Protein AF-A0A2H5Q9Y9-F1 (afdb_monomer_lite)

Secondary structure (DSSP, 8-state):
-----------------TT--GGGT--S-B-TT-HHHHHHHHHHHHHHTT-S----------SS--HHHHHHHHHHHHHHHHHHHTB-TTTTT--

Foldseek 3Di:
DDPDDPPPPPPPPQDDCPPDDLCVQQVAADDPPCVVVNVVSLVVVCVVRVVPDDPPPPDPDDPPPPPVVVVNVSVVVVSVVSNVVRHDCVRVVND

Radius of gyration: 18.28 Å; chains: 1; bounding box: 40×42×46 Å

Structure (mmCIF, N/CA/C/O backbone):
data_AF-A0A2H5Q9Y9-F1
#
_entry.id   AF-A0A2H5Q9Y9-F1
#
loop_
_atom_site.group_PDB
_atom_site.id
_atom_site.type_symbol
_atom_site.label_atom_id
_atom_site.label_alt_id
_atom_site.label_comp_id
_atom_site.label_asym_id
_atom_site.label_entity_id
_atom_site.label_seq_id
_atom_site.pdbx_PDB_ins_code
_atom_site.Cartn_x
_atom_site.Cartn_y
_atom_site.Cartn_z
_atom_site.occupancy
_atom_site.B_iso_or_equiv
_atom_site.auth_seq_id
_atom_site.auth_comp_id
_atom_site.auth_asym_id
_atom_site.auth_atom_id
_atom_site.pdbx_PDB_model_num
ATOM 1 N N . MET A 1 1 ? 21.974 32.891 -37.080 1.00 34.28 1 MET A N 1
ATOM 2 C CA . MET A 1 1 ? 22.305 31.740 -36.214 1.00 34.28 1 MET A CA 1
ATOM 3 C C . MET A 1 1 ? 21.009 31.261 -35.584 1.00 34.28 1 MET A C 1
ATOM 5 O O . MET A 1 1 ? 20.467 31.965 -34.746 1.00 34.28 1 MET A O 1
ATOM 9 N N . ALA A 1 2 ? 20.442 30.159 -36.077 1.00 32.00 2 ALA A N 1
ATOM 10 C CA . ALA A 1 2 ? 19.219 29.586 -35.521 1.00 32.00 2 ALA A CA 1
ATOM 11 C C . ALA A 1 2 ? 19.589 28.720 -34.310 1.00 32.00 2 ALA A C 1
ATOM 13 O O . ALA A 1 2 ? 20.435 27.835 -34.425 1.00 32.00 2 ALA A O 1
ATOM 14 N N . LEU A 1 3 ? 18.992 29.010 -33.154 1.00 33.97 3 LEU A N 1
ATOM 15 C CA . LEU A 1 3 ? 19.102 28.181 -31.958 1.00 33.97 3 LEU A CA 1
ATOM 16 C C . LEU A 1 3 ? 18.357 26.870 -32.225 1.00 33.97 3 LEU A C 1
ATOM 18 O O . LEU A 1 3 ? 17.134 26.857 -32.351 1.00 33.97 3 LEU A O 1
ATOM 22 N N . VAL A 1 4 ? 19.104 25.774 -32.353 1.00 36.41 4 VAL A N 1
ATOM 23 C CA . VAL A 1 4 ? 18.534 24.428 -32.382 1.00 36.41 4 VAL A CA 1
ATOM 24 C C . VAL A 1 4 ? 17.947 24.144 -30.997 1.00 36.41 4 VAL A C 1
ATOM 26 O O . VAL A 1 4 ? 18.661 24.065 -30.001 1.00 36.41 4 VAL A O 1
ATOM 29 N N . SER A 1 5 ? 16.618 24.078 -30.918 1.00 37.47 5 SER A N 1
ATOM 30 C CA . SER A 1 5 ? 15.915 23.641 -29.715 1.00 37.47 5 SER A CA 1
ATOM 31 C C . SER A 1 5 ? 16.081 22.128 -29.607 1.00 37.47 5 SER A C 1
ATOM 33 O O . SER A 1 5 ? 15.426 21.361 -30.315 1.00 37.47 5 SER A O 1
ATOM 35 N N . SER A 1 6 ? 17.021 21.700 -28.768 1.00 33.41 6 SER A N 1
ATOM 36 C CA . SER A 1 6 ? 17.196 20.297 -28.412 1.00 33.41 6 SER A CA 1
ATOM 37 C C . SER A 1 6 ? 15.953 19.832 -27.662 1.00 33.41 6 SER A C 1
ATOM 39 O O . SER A 1 6 ? 15.762 20.156 -26.493 1.00 33.41 6 SER A O 1
ATOM 41 N N . LYS A 1 7 ? 15.090 19.083 -28.351 1.00 36.12 7 LYS A N 1
ATOM 42 C CA . LYS A 1 7 ? 13.954 18.391 -27.748 1.00 36.12 7 LYS A CA 1
ATOM 43 C C . LYS A 1 7 ? 14.527 17.288 -26.858 1.00 36.12 7 LYS A C 1
ATOM 45 O O . LYS A 1 7 ? 14.881 16.218 -27.345 1.00 36.12 7 LYS A O 1
ATOM 50 N N . THR A 1 8 ? 14.698 17.579 -25.573 1.00 31.08 8 THR A N 1
ATOM 51 C CA . THR A 1 8 ? 15.046 16.585 -24.559 1.00 31.08 8 THR A CA 1
ATOM 52 C C . THR A 1 8 ? 13.912 15.570 -24.507 1.00 31.08 8 THR A C 1
ATOM 54 O O . THR A 1 8 ? 12.858 15.829 -23.933 1.00 31.08 8 THR A O 1
ATOM 57 N N . THR A 1 9 ? 14.090 14.427 -25.167 1.00 37.47 9 THR A N 1
ATOM 58 C CA . THR A 1 9 ? 13.276 13.238 -24.922 1.00 37.47 9 THR A CA 1
ATOM 59 C C . THR A 1 9 ? 13.650 12.738 -23.537 1.00 37.47 9 THR A C 1
ATOM 61 O O . THR A 1 9 ? 14.576 11.942 -23.383 1.00 37.47 9 THR A O 1
ATOM 64 N N . SER A 1 10 ? 12.990 13.287 -22.522 1.00 41.03 10 SER A N 1
ATOM 65 C CA . SER A 1 10 ? 13.061 12.798 -21.155 1.00 41.03 10 SER A CA 1
ATOM 66 C C . SER A 1 10 ? 12.501 11.380 -21.167 1.00 41.03 10 SER A C 1
ATOM 68 O O . SER A 1 10 ? 11.292 11.181 -21.161 1.00 41.03 10 SER A O 1
ATOM 70 N N . THR A 1 11 ? 13.373 10.381 -21.271 1.00 41.75 11 THR A N 1
ATOM 71 C CA . THR A 1 11 ? 13.020 8.995 -20.973 1.00 41.75 11 THR A CA 1
ATOM 72 C C . THR A 1 11 ? 12.650 8.966 -19.498 1.00 41.75 11 THR A C 1
ATOM 74 O O . THR A 1 11 ? 13.536 8.964 -18.640 1.00 41.75 11 THR A O 1
ATOM 77 N N . VAL A 1 12 ? 11.354 9.046 -19.197 1.00 50.56 12 VAL A N 1
ATOM 78 C CA . VAL A 1 12 ? 10.840 8.955 -17.830 1.00 50.56 12 VAL A CA 1
ATOM 79 C C . VAL A 1 12 ? 11.012 7.503 -17.395 1.00 50.56 12 VAL A C 1
ATOM 81 O O . VAL A 1 12 ? 10.129 6.663 -17.541 1.00 50.56 12 VAL A O 1
ATOM 84 N N . SER A 1 13 ? 12.214 7.176 -16.925 1.00 50.59 13 SER A N 1
ATOM 85 C CA . SER A 1 13 ? 12.515 5.878 -16.340 1.00 50.59 13 SER A CA 1
ATOM 86 C C . SER A 1 13 ? 11.858 5.829 -14.970 1.00 50.59 13 SER A C 1
ATOM 88 O O . SER A 1 13 ? 12.488 6.166 -13.971 1.00 50.59 13 SER A O 1
ATOM 90 N N . PHE A 1 14 ? 10.599 5.408 -14.928 1.00 56.94 14 PHE A N 1
ATOM 91 C CA . PHE A 1 14 ? 9.884 5.151 -13.687 1.00 56.94 14 PHE A CA 1
ATOM 92 C C . PHE A 1 14 ? 10.604 4.054 -12.880 1.00 56.94 14 PHE A C 1
ATOM 94 O O . PHE A 1 14 ? 10.624 2.894 -13.315 1.00 56.94 14 PHE A O 1
ATOM 101 N N . PRO A 1 15 ? 11.217 4.370 -11.723 1.00 61.75 15 PRO A N 1
ATOM 102 C CA . PRO A 1 15 ? 11.873 3.359 -10.911 1.00 61.75 15 PRO A CA 1
ATOM 103 C C . PRO A 1 15 ? 10.798 2.474 -10.275 1.00 61.75 15 PRO A C 1
ATOM 105 O O . PRO A 1 15 ? 9.953 2.943 -9.522 1.00 61.75 15 PRO A O 1
ATOM 108 N N . TYR A 1 16 ? 10.803 1.177 -10.587 1.00 66.00 16 TYR A N 1
ATOM 109 C CA . TYR A 1 16 ? 9.910 0.220 -9.935 1.00 66.00 16 TYR A CA 1
ATOM 110 C C . TYR A 1 16 ? 10.371 0.004 -8.485 1.00 66.00 16 TYR A C 1
ATOM 112 O O . TYR A 1 16 ? 11.475 -0.516 -8.283 1.00 66.00 16 TYR A O 1
ATOM 120 N N . PRO A 1 17 ? 9.568 0.345 -7.463 1.00 68.19 17 PRO A N 1
ATOM 121 C CA . PRO A 1 17 ? 10.020 0.245 -6.087 1.00 68.19 17 PRO A CA 1
ATOM 122 C C . PRO A 1 17 ? 9.801 -1.175 -5.557 1.00 68.19 17 PRO A C 1
ATOM 124 O O . PRO A 1 17 ? 8.818 -1.485 -4.885 1.00 68.19 17 PRO A O 1
ATOM 127 N N . SER A 1 18 ? 10.743 -2.066 -5.861 1.00 68.00 18 SER A N 1
ATOM 128 C CA . SER A 1 18 ? 10.692 -3.475 -5.450 1.00 68.00 18 SER A CA 1
ATOM 129 C C . SER A 1 18 ? 10.887 -3.704 -3.947 1.00 68.00 18 SER A C 1
ATOM 131 O O . SER A 1 18 ? 10.623 -4.801 -3.467 1.00 68.00 18 SER A O 1
ATOM 133 N N . THR A 1 19 ? 11.370 -2.705 -3.205 1.00 71.94 19 THR A N 1
ATOM 134 C CA . THR A 1 19 ? 11.705 -2.800 -1.771 1.00 71.94 19 THR A CA 1
ATOM 135 C C . THR A 1 19 ? 10.729 -2.053 -0.861 1.00 71.94 19 THR A C 1
ATOM 137 O O . THR A 1 19 ? 10.927 -2.017 0.354 1.00 71.94 19 THR A O 1
ATOM 140 N N . LEU A 1 20 ? 9.678 -1.447 -1.421 1.00 77.25 20 LEU A N 1
ATOM 141 C CA . LEU A 1 20 ? 8.732 -0.648 -0.651 1.00 77.25 20 LEU A CA 1
ATOM 142 C C . LEU A 1 20 ? 7.773 -1.523 0.152 1.00 77.25 20 LEU A C 1
ATOM 144 O O . LEU A 1 20 ? 7.009 -2.313 -0.401 1.00 77.25 20 LEU A O 1
ATOM 148 N N . ASN A 1 21 ? 7.779 -1.327 1.468 1.00 80.25 21 ASN A N 1
ATOM 149 C CA . ASN A 1 21 ? 6.759 -1.866 2.353 1.00 80.25 21 ASN A CA 1
ATOM 150 C C . ASN A 1 21 ? 5.698 -0.791 2.601 1.00 80.25 21 ASN A C 1
ATOM 152 O O . ASN A 1 21 ? 5.987 0.232 3.224 1.00 80.25 21 ASN A O 1
ATOM 156 N N . ILE A 1 22 ? 4.473 -1.032 2.132 1.00 81.69 22 ILE A N 1
ATOM 157 C CA . ILE A 1 22 ? 3.368 -0.085 2.292 1.00 81.69 22 ILE A CA 1
ATOM 158 C C . ILE A 1 22 ? 3.059 0.233 3.756 1.00 81.69 22 ILE A C 1
ATOM 160 O O . ILE A 1 22 ? 2.688 1.362 4.060 1.00 81.69 22 ILE A O 1
ATOM 164 N N . SER A 1 23 ? 3.301 -0.704 4.674 1.00 79.62 23 SER A N 1
ATOM 165 C CA . SER A 1 23 ? 3.075 -0.499 6.106 1.00 79.62 23 SER A CA 1
ATOM 166 C C . SER A 1 23 ? 3.950 0.608 6.704 1.00 79.62 23 SER A C 1
ATOM 168 O O . SER A 1 23 ? 3.628 1.124 7.770 1.00 79.62 23 SER A O 1
ATOM 170 N N . ASN A 1 24 ? 5.039 0.999 6.027 1.00 81.81 24 ASN A N 1
ATOM 171 C CA . ASN A 1 24 ? 5.873 2.131 6.443 1.00 81.81 24 ASN A CA 1
ATOM 172 C C . ASN A 1 24 ? 5.217 3.493 6.153 1.00 81.81 24 ASN A C 1
ATOM 174 O O . ASN A 1 24 ? 5.614 4.490 6.748 1.00 81.81 24 ASN A O 1
ATOM 178 N N . PHE A 1 25 ? 4.245 3.543 5.239 1.00 81.56 25 PHE A N 1
ATOM 179 C CA . PHE A 1 25 ? 3.602 4.777 4.770 1.00 81.56 25 PHE A CA 1
ATOM 180 C C . PHE A 1 25 ? 2.129 4.839 5.154 1.00 81.56 25 PHE A C 1
ATOM 182 O O . PHE A 1 25 ? 1.622 5.905 5.491 1.00 81.56 25 PHE A O 1
ATOM 189 N N . VAL A 1 26 ? 1.455 3.690 5.110 1.00 83.94 26 VAL A N 1
ATOM 190 C CA . VAL A 1 26 ? 0.043 3.554 5.436 1.00 83.94 26 VAL A CA 1
ATOM 191 C C . VAL A 1 26 ? -0.089 2.631 6.641 1.00 83.94 26 VAL A C 1
ATOM 193 O O . VAL A 1 26 ? 0.012 1.412 6.522 1.00 83.94 26 VAL A O 1
ATOM 196 N N . SER A 1 27 ? -0.298 3.218 7.817 1.00 82.81 27 SER A N 1
ATOM 197 C CA . SER A 1 27 ? -0.445 2.491 9.086 1.00 82.81 27 SER A CA 1
ATOM 198 C C . SER A 1 27 ? -1.890 2.084 9.386 1.00 82.81 27 SER A C 1
ATOM 200 O O . SER A 1 27 ? -2.145 1.321 10.317 1.00 82.81 27 SER A O 1
ATOM 202 N N . LEU A 1 28 ? -2.848 2.589 8.606 1.00 83.94 28 LEU A N 1
ATOM 203 C CA . LEU A 1 28 ? -4.278 2.413 8.836 1.00 83.94 28 LEU A CA 1
ATOM 204 C C . LEU A 1 28 ? -4.903 1.519 7.771 1.00 83.94 28 LEU A C 1
ATOM 206 O O . LEU A 1 28 ? -4.700 1.728 6.575 1.00 83.94 28 LEU A O 1
ATOM 210 N N . LYS A 1 29 ? -5.754 0.587 8.206 1.00 87.56 29 LYS A N 1
ATOM 211 C CA . LYS A 1 29 ? -6.716 -0.046 7.303 1.00 87.56 29 LYS A CA 1
ATOM 212 C C . LYS A 1 29 ? -7.909 0.889 7.085 1.00 87.56 29 LYS A C 1
ATOM 214 O O . LYS A 1 29 ? -8.424 1.453 8.053 1.00 87.56 29 LYS A O 1
ATOM 219 N N . LEU A 1 30 ? -8.342 1.061 5.838 1.00 87.69 30 LEU A N 1
ATOM 220 C CA . LEU A 1 30 ? -9.522 1.841 5.481 1.00 87.69 30 LEU A CA 1
ATOM 221 C C . LEU A 1 30 ? -10.758 1.214 6.120 1.00 87.69 30 LEU A C 1
ATOM 223 O O . LEU A 1 30 ? -11.028 0.038 5.908 1.00 87.69 30 LEU A O 1
ATOM 227 N N . THR A 1 31 ? -11.515 2.023 6.846 1.00 84.81 31 THR A N 1
ATOM 228 C CA . THR A 1 31 ? -12.841 1.728 7.389 1.00 84.81 31 THR A CA 1
ATOM 229 C C . THR A 1 31 ? -13.818 2.811 6.932 1.00 84.81 31 THR A C 1
ATOM 231 O O . THR A 1 31 ? -13.419 3.843 6.384 1.00 84.81 31 THR A O 1
ATOM 234 N N . GLN A 1 32 ? -15.114 2.620 7.187 1.00 83.19 32 GLN A N 1
ATOM 235 C CA . GLN A 1 32 ? -16.134 3.612 6.817 1.00 83.19 32 GLN A CA 1
ATOM 236 C C . GLN A 1 32 ? -15.937 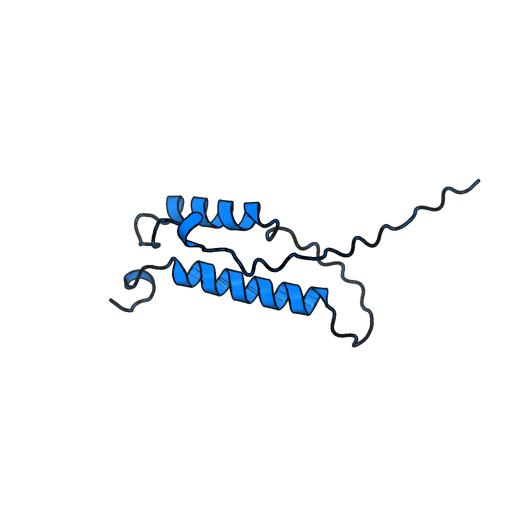4.976 7.508 1.00 83.19 32 GLN A C 1
ATOM 238 O O . GLN A 1 32 ? -16.351 6.001 6.975 1.00 83.19 32 GLN A O 1
ATOM 243 N N . ASN A 1 33 ? -15.251 5.005 8.657 1.00 89.81 33 ASN A N 1
ATOM 244 C CA . ASN A 1 33 ? -15.130 6.197 9.503 1.00 89.81 33 ASN A CA 1
ATOM 245 C C . ASN A 1 33 ? -13.788 6.935 9.369 1.00 89.81 33 ASN A C 1
ATOM 247 O O . ASN A 1 33 ? -13.633 8.008 9.948 1.00 89.81 33 ASN A O 1
ATOM 251 N N . ASN A 1 34 ? -12.802 6.390 8.644 1.00 90.19 34 ASN A N 1
ATOM 252 C CA . ASN A 1 34 ? -11.444 6.955 8.594 1.00 90.19 34 ASN A CA 1
ATOM 253 C C . ASN A 1 34 ? -10.964 7.341 7.184 1.00 90.19 34 ASN A C 1
ATOM 255 O O . ASN A 1 34 ? -9.782 7.647 7.007 1.00 90.19 34 ASN A O 1
ATOM 259 N N . TYR A 1 35 ? -11.870 7.376 6.199 1.00 90.00 35 TYR A N 1
ATOM 260 C CA . TYR A 1 35 ? -11.539 7.604 4.789 1.00 90.00 35 TYR A CA 1
ATOM 261 C C . TYR A 1 35 ? -10.646 8.826 4.551 1.00 90.00 35 TYR A C 1
ATOM 263 O O . TYR A 1 35 ? -9.675 8.729 3.806 1.00 90.00 35 TYR A O 1
ATOM 271 N N . MET A 1 36 ? -10.931 9.964 5.194 1.00 90.31 36 MET A N 1
ATOM 272 C CA . MET A 1 36 ? -10.133 11.182 5.002 1.00 90.31 36 MET A CA 1
ATOM 273 C C . MET A 1 36 ? -8.671 10.987 5.423 1.00 90.31 36 MET A C 1
ATOM 275 O O . MET A 1 36 ? -7.770 11.388 4.695 1.00 90.31 36 MET A O 1
ATOM 279 N N . LEU A 1 37 ? -8.429 10.334 6.563 1.00 90.12 37 LEU A N 1
ATOM 280 C CA . LEU A 1 37 ? -7.079 10.104 7.078 1.00 90.12 37 LEU A CA 1
ATOM 281 C C . LEU A 1 37 ? -6.341 9.033 6.265 1.00 90.12 37 LEU A C 1
ATOM 283 O O . LEU A 1 37 ? -5.165 9.204 5.946 1.00 90.12 37 LEU A O 1
ATOM 287 N N . TRP A 1 38 ? -7.043 7.962 5.888 1.00 92.62 38 TRP A N 1
ATOM 288 C CA . TRP A 1 38 ? -6.517 6.936 4.987 1.00 92.62 38 TRP A CA 1
ATOM 289 C C . TRP A 1 38 ? -6.104 7.536 3.637 1.00 92.62 38 TRP A C 1
ATOM 291 O O . TRP A 1 38 ? -4.998 7.283 3.157 1.00 92.62 38 TRP A O 1
ATOM 301 N N . LYS A 1 39 ? -6.950 8.401 3.062 1.00 88.88 39 LYS A N 1
ATOM 302 C CA . LYS A 1 39 ? -6.677 9.081 1.793 1.00 88.88 39 LYS A CA 1
ATOM 303 C C . LYS A 1 39 ? -5.405 9.920 1.878 1.00 88.88 39 LYS A C 1
ATOM 305 O O . LYS A 1 39 ? -4.585 9.833 0.974 1.00 88.88 39 LYS A O 1
ATOM 310 N N . 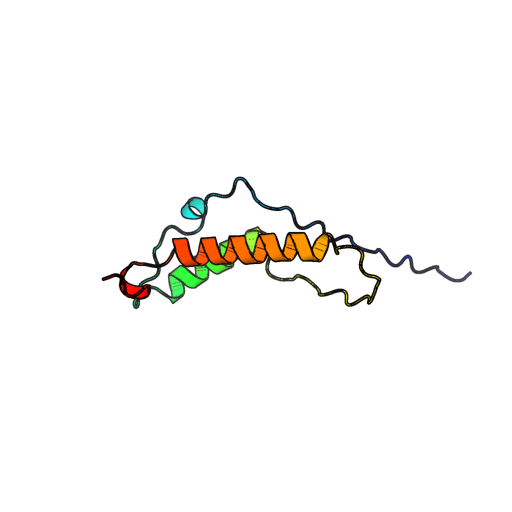THR A 1 40 ? -5.204 10.672 2.961 1.00 90.75 40 THR A N 1
ATOM 311 C CA . THR A 1 40 ? -3.979 11.464 3.157 1.00 90.75 40 THR A CA 1
ATOM 312 C C . THR A 1 40 ? -2.720 10.593 3.157 1.00 90.75 40 THR A C 1
ATOM 314 O O . THR A 1 40 ? -1.733 10.961 2.526 1.00 90.75 40 THR A O 1
ATOM 317 N N . GLN A 1 41 ? -2.745 9.424 3.809 1.00 89.81 41 GLN A N 1
ATOM 318 C CA . GLN A 1 41 ? -1.582 8.525 3.839 1.00 89.81 41 GLN A CA 1
ATOM 319 C C . GLN A 1 41 ? -1.299 7.889 2.469 1.00 89.81 41 GLN A C 1
ATOM 321 O O . GLN A 1 41 ? -0.147 7.836 2.042 1.00 89.81 41 GLN A O 1
ATOM 326 N N . ILE A 1 42 ? -2.340 7.462 1.747 1.00 88.38 42 ILE A N 1
ATOM 327 C CA . ILE A 1 42 ? -2.198 6.919 0.387 1.00 88.38 42 ILE A CA 1
ATOM 328 C C . ILE A 1 42 ? -1.714 7.989 -0.597 1.00 88.38 42 ILE A C 1
ATOM 330 O O . ILE A 1 42 ? -0.833 7.711 -1.407 1.00 88.38 42 ILE A O 1
ATOM 334 N N . SER A 1 43 ? -2.239 9.213 -0.517 1.00 85.12 43 SER A N 1
ATOM 335 C CA . SER A 1 43 ? -1.773 10.332 -1.342 1.00 85.12 43 SER A CA 1
ATOM 336 C C . SER A 1 43 ? -0.300 10.643 -1.081 1.00 85.12 43 SER A C 1
ATOM 338 O O . SER A 1 43 ? 0.470 10.703 -2.034 1.00 85.12 43 SER A O 1
ATOM 340 N N . GLY A 1 44 ? 0.122 10.715 0.187 1.00 86.31 44 GLY A N 1
ATOM 341 C CA . GLY A 1 44 ? 1.531 10.926 0.533 1.00 86.31 44 GLY A CA 1
ATOM 342 C C . GLY A 1 44 ? 2.454 9.811 0.025 1.00 86.31 44 GLY A C 1
ATOM 343 O O . GLY A 1 44 ? 3.567 10.083 -0.421 1.00 86.31 44 GLY A O 1
ATOM 344 N N . LEU A 1 45 ? 1.987 8.556 0.021 1.00 84.94 45 LEU A N 1
ATOM 345 C CA . LEU A 1 45 ? 2.721 7.445 -0.589 1.00 84.94 45 LEU A CA 1
ATOM 346 C C . LEU A 1 45 ? 2.884 7.641 -2.104 1.00 84.94 45 LEU A C 1
ATOM 348 O O . LEU A 1 45 ? 3.998 7.509 -2.604 1.00 84.94 45 LEU A O 1
ATOM 352 N N . ILE A 1 46 ? 1.809 7.966 -2.825 1.00 83.19 46 ILE A N 1
ATOM 353 C CA . ILE A 1 46 ? 1.832 8.162 -4.286 1.00 83.19 46 ILE A CA 1
ATOM 354 C C . ILE A 1 46 ? 2.746 9.335 -4.668 1.00 83.19 46 ILE A C 1
ATOM 356 O O . ILE A 1 46 ? 3.560 9.205 -5.583 1.00 83.19 46 ILE A O 1
ATOM 360 N N . GLU A 1 47 ? 2.649 10.447 -3.938 1.00 82.12 47 GLU A N 1
ATOM 361 C CA . GLU A 1 47 ? 3.486 11.638 -4.125 1.00 82.12 47 GLU A CA 1
ATOM 362 C C . GLU A 1 47 ? 4.966 11.339 -3.846 1.00 82.12 47 GLU A C 1
ATOM 364 O O . GLU A 1 47 ? 5.830 11.760 -4.611 1.00 82.12 47 GLU A O 1
ATOM 369 N N . SER A 1 48 ? 5.278 10.537 -2.818 1.00 79.62 48 SER A N 1
ATOM 370 C CA . SER A 1 48 ? 6.667 10.155 -2.501 1.00 79.62 48 SER A CA 1
ATOM 371 C C . SER A 1 48 ? 7.362 9.352 -3.604 1.00 79.62 48 SER A C 1
ATOM 373 O O . SER A 1 48 ? 8.586 9.231 -3.600 1.00 79.62 48 SER A O 1
ATOM 375 N N . GLN A 1 49 ? 6.583 8.760 -4.509 1.00 75.12 49 GLN A N 1
ATOM 376 C CA . GLN A 1 49 ? 7.071 7.901 -5.580 1.00 75.12 49 GLN A CA 1
ATOM 377 C C . GLN A 1 49 ? 7.002 8.558 -6.960 1.00 75.12 49 GLN A C 1
ATOM 379 O O . GLN A 1 49 ? 7.285 7.884 -7.950 1.00 75.12 49 GLN A O 1
ATOM 384 N N . 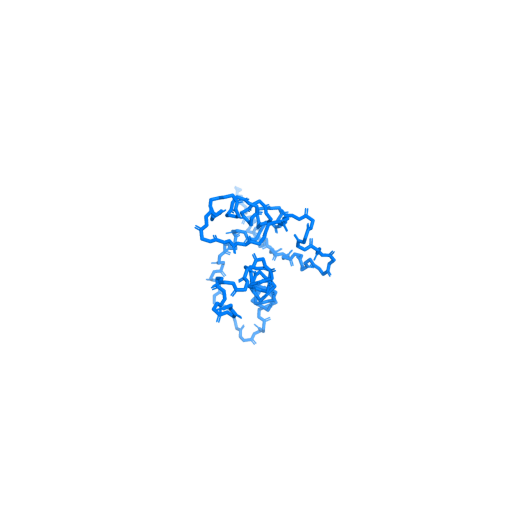ASP A 1 50 ? 6.604 9.833 -7.034 1.00 69.31 50 ASP A N 1
ATOM 385 C CA . ASP A 1 50 ? 6.415 10.562 -8.296 1.00 69.31 50 ASP A CA 1
ATOM 386 C C . ASP A 1 50 ? 5.475 9.817 -9.275 1.00 69.31 50 ASP A C 1
ATOM 388 O O . ASP A 1 50 ? 5.602 9.861 -10.495 1.00 69.31 50 ASP A O 1
ATOM 392 N N . MET A 1 51 ? 4.516 9.056 -8.726 1.00 67.56 51 MET A N 1
ATOM 393 C CA . MET A 1 51 ? 3.609 8.189 -9.495 1.00 67.56 51 MET A CA 1
ATOM 394 C C . MET A 1 51 ? 2.347 8.920 -9.983 1.00 67.56 51 MET A C 1
ATOM 396 O O . MET A 1 51 ? 1.499 8.310 -10.636 1.00 67.56 51 MET A O 1
ATOM 400 N N . GLY A 1 52 ? 2.186 10.199 -9.632 1.00 58.41 52 GLY A N 1
ATOM 401 C CA . GLY A 1 52 ? 0.979 10.986 -9.897 1.00 58.41 52 GLY A CA 1
ATOM 402 C C . GLY A 1 52 ? 0.896 11.576 -11.305 1.00 58.41 52 GLY A C 1
ATOM 403 O O . GLY A 1 52 ? -0.207 11.850 -11.774 1.00 58.41 52 GLY A O 1
ATOM 404 N N . GLU A 1 53 ? 2.025 11.735 -11.998 1.00 52.78 53 GLU A N 1
ATOM 405 C CA . GLU A 1 53 ? 2.085 12.566 -13.203 1.00 52.78 53 GLU A CA 1
ATOM 406 C C . GLU A 1 53 ? 2.893 11.884 -14.314 1.00 52.78 53 GLU A C 1
ATOM 408 O O . GLU A 1 53 ? 3.989 12.280 -14.696 1.00 52.78 53 GLU A O 1
ATOM 413 N N . ALA A 1 54 ? 2.336 10.801 -14.860 1.00 54.59 54 ALA A N 1
ATOM 414 C CA . ALA A 1 54 ? 2.812 10.268 -16.130 1.00 54.59 54 ALA A CA 1
ATOM 415 C C . ALA A 1 54 ? 2.244 11.132 -17.263 1.00 54.59 54 ALA A C 1
ATOM 417 O O . ALA A 1 54 ? 1.143 10.876 -17.755 1.00 54.59 54 ALA A O 1
ATOM 418 N N . GLU A 1 55 ? 2.984 12.159 -17.685 1.00 48.81 55 GLU A N 1
ATOM 419 C CA . GLU A 1 55 ? 2.659 12.872 -18.918 1.00 48.81 55 GLU A CA 1
ATOM 420 C C . GLU A 1 55 ? 2.714 11.889 -20.094 1.00 48.81 55 GLU A C 1
ATOM 422 O O . GLU A 1 55 ? 3.777 11.438 -20.528 1.00 48.81 55 GLU A O 1
ATOM 427 N N . ALA A 1 56 ? 1.538 11.508 -20.593 1.00 51.34 56 ALA A N 1
ATOM 428 C CA . ALA A 1 56 ? 1.392 10.595 -21.712 1.00 51.34 56 ALA A CA 1
ATOM 429 C C . ALA A 1 56 ? 1.931 11.250 -22.994 1.00 51.34 56 ALA A C 1
ATOM 431 O O . ALA A 1 56 ? 1.185 11.842 -23.779 1.00 51.34 56 ALA A O 1
ATOM 432 N N . SER A 1 57 ? 3.237 11.123 -23.237 1.00 49.94 57 SER A N 1
ATOM 433 C CA . SER A 1 57 ? 3.845 11.460 -24.522 1.00 49.94 57 SER A CA 1
ATOM 434 C C . SER A 1 57 ? 3.269 10.536 -25.593 1.00 49.94 57 SER A C 1
ATOM 436 O O . SER A 1 57 ? 3.712 9.410 -25.808 1.00 49.94 57 SER A O 1
ATOM 438 N N . THR A 1 58 ? 2.222 11.017 -26.261 1.00 46.06 58 THR A N 1
ATOM 439 C CA . THR A 1 58 ? 1.525 10.309 -27.336 1.00 46.06 58 THR A CA 1
ATOM 440 C C . THR A 1 58 ? 2.319 10.469 -28.630 1.00 46.06 58 THR A C 1
ATOM 442 O O . THR A 1 58 ? 1.890 11.128 -29.575 1.00 46.06 58 THR A O 1
ATOM 445 N N . THR A 1 59 ? 3.514 9.888 -28.694 1.00 48.12 59 THR A N 1
ATOM 446 C CA . THR A 1 59 ? 4.189 9.666 -29.974 1.00 48.12 59 THR A CA 1
ATOM 447 C C . THR A 1 59 ? 3.822 8.275 -30.452 1.00 48.12 59 THR A C 1
ATOM 449 O O . THR A 1 59 ? 4.312 7.279 -29.930 1.00 48.12 59 THR A O 1
ATOM 452 N N . LYS A 1 60 ? 2.918 8.218 -31.438 1.00 53.34 60 LYS A N 1
ATOM 453 C CA . LYS A 1 60 ? 2.627 7.015 -32.221 1.00 53.34 60 LYS A CA 1
ATOM 454 C C . LYS A 1 60 ? 3.925 6.561 -32.890 1.00 53.34 60 LYS A C 1
ATOM 456 O O . LYS A 1 60 ? 4.263 7.057 -33.961 1.00 53.34 60 LYS A O 1
ATOM 461 N N . GLN A 1 61 ? 4.666 5.674 -32.250 1.00 44.47 61 GLN A N 1
ATOM 462 C CA . GLN A 1 61 ? 5.726 4.921 -32.896 1.00 44.47 61 GLN A CA 1
ATOM 463 C C . GLN A 1 61 ? 5.505 3.439 -32.637 1.00 44.47 61 GLN A C 1
ATOM 465 O O . GLN A 1 61 ? 4.895 3.062 -31.641 1.00 44.47 61 GLN A O 1
ATOM 470 N N . ASP A 1 62 ? 5.915 2.684 -33.649 1.00 44.56 62 ASP A N 1
ATOM 471 C CA . ASP A 1 62 ? 5.713 1.273 -33.944 1.00 44.56 62 ASP A CA 1
ATOM 472 C C . ASP A 1 62 ? 5.661 0.304 -32.761 1.00 44.56 62 ASP A C 1
ATOM 474 O O . ASP A 1 62 ? 6.110 0.595 -31.661 1.00 44.56 62 ASP A O 1
ATOM 478 N N . TYR A 1 63 ? 5.163 -0.899 -33.064 1.00 49.66 63 TYR A N 1
ATOM 479 C CA . TYR A 1 63 ? 5.027 -2.133 -32.271 1.00 49.66 63 TYR A CA 1
ATOM 480 C C . TYR A 1 63 ? 6.272 -2.621 -31.489 1.00 49.66 63 TYR A C 1
ATOM 482 O O . TYR A 1 63 ? 6.375 -3.796 -31.138 1.00 49.66 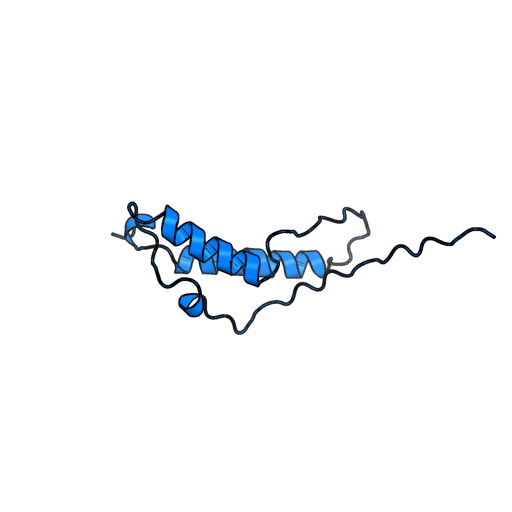63 TYR A O 1
ATOM 490 N N . VAL A 1 64 ? 7.229 -1.754 -31.183 1.00 51.19 64 VAL A N 1
ATOM 491 C CA . VAL A 1 64 ? 8.175 -1.918 -30.089 1.00 51.19 64 VAL A CA 1
ATOM 492 C C . VAL A 1 64 ? 7.356 -1.876 -28.803 1.00 51.19 64 VAL A C 1
ATOM 494 O O . VAL A 1 64 ? 6.646 -0.904 -28.551 1.00 51.19 64 VAL A O 1
ATOM 497 N N . MET A 1 65 ? 7.408 -2.939 -27.992 1.00 54.69 65 MET A N 1
ATOM 498 C CA . MET A 1 65 ? 6.868 -2.891 -26.631 1.00 54.69 65 MET A CA 1
ATOM 499 C C . MET A 1 65 ? 7.423 -1.637 -25.963 1.00 54.69 65 MET A C 1
ATOM 501 O O . MET A 1 65 ? 8.612 -1.582 -25.657 1.00 54.69 65 MET A O 1
ATOM 505 N N . ASN A 1 66 ? 6.571 -0.626 -25.784 1.00 66.38 66 ASN A N 1
ATOM 506 C CA . ASN A 1 66 ? 6.982 0.593 -25.125 1.00 66.38 66 ASN A CA 1
ATOM 507 C C . ASN A 1 66 ? 7.387 0.186 -23.702 1.00 66.38 66 ASN A C 1
ATOM 509 O O . ASN A 1 66 ? 6.556 -0.271 -22.908 1.00 66.38 66 ASN A O 1
ATOM 513 N N . TYR A 1 67 ? 8.687 0.248 -23.423 1.00 63.50 67 TYR A N 1
ATOM 514 C CA . TYR A 1 67 ? 9.244 -0.089 -22.120 1.00 63.50 67 TYR A CA 1
ATOM 515 C C . TYR A 1 67 ? 8.540 0.728 -21.028 1.00 63.50 67 TYR A C 1
ATOM 517 O O . TYR A 1 67 ? 8.174 0.174 -19.989 1.00 63.50 67 TYR A O 1
ATOM 525 N N . ASP A 1 68 ? 8.187 1.976 -21.345 1.00 70.12 68 ASP A N 1
ATOM 526 C CA . ASP A 1 68 ? 7.428 2.875 -20.479 1.00 70.12 68 ASP A CA 1
ATOM 527 C C . ASP A 1 68 ? 6.006 2.354 -20.237 1.00 70.12 68 ASP A C 1
ATOM 529 O O . ASP A 1 68 ? 5.526 2.378 -19.108 1.00 70.12 68 ASP A O 1
ATOM 533 N N . TYR A 1 69 ? 5.344 1.774 -21.248 1.00 74.00 69 TYR A N 1
ATOM 534 C CA . TYR A 1 69 ? 4.023 1.151 -21.076 1.00 74.00 69 TYR A CA 1
ATOM 535 C C . TYR A 1 69 ? 4.083 -0.086 -20.172 1.00 74.00 69 TYR A C 1
ATOM 537 O O . TYR A 1 69 ? 3.211 -0.292 -19.325 1.00 74.00 69 TYR A O 1
ATOM 545 N N . THR A 1 70 ? 5.113 -0.919 -20.327 1.00 75.94 70 THR A N 1
ATOM 546 C CA . THR A 1 70 ? 5.284 -2.120 -19.495 1.00 75.94 70 THR A CA 1
ATOM 547 C C . THR A 1 70 ? 5.600 -1.749 -18.047 1.00 75.94 70 THR A C 1
ATOM 549 O O . THR A 1 70 ? 5.062 -2.372 -17.128 1.00 75.94 70 THR A O 1
ATOM 552 N N . MET A 1 71 ? 6.425 -0.722 -17.831 1.00 72.50 71 MET A N 1
ATOM 553 C CA . MET A 1 71 ? 6.731 -0.212 -16.495 1.00 72.50 71 MET A CA 1
ATOM 554 C C . MET A 1 71 ? 5.534 0.491 -15.857 1.00 72.50 71 MET A C 1
ATOM 556 O O . MET A 1 71 ? 5.196 0.172 -14.717 1.00 72.50 71 MET A O 1
ATOM 560 N N . TRP A 1 72 ? 4.805 1.320 -16.604 1.00 77.00 72 TRP A N 1
ATOM 561 C CA . TRP A 1 72 ? 3.547 1.918 -16.153 1.00 77.00 72 TRP A CA 1
ATOM 562 C C . TRP A 1 72 ? 2.528 0.845 -15.743 1.00 77.00 72 TRP A C 1
ATOM 564 O O . TRP A 1 72 ? 1.955 0.908 -14.660 1.00 77.00 72 TRP A O 1
ATOM 574 N N . ARG A 1 73 ? 2.369 -0.220 -16.543 1.00 80.50 73 ARG A N 1
ATOM 575 C CA . ARG A 1 73 ? 1.509 -1.373 -16.211 1.00 80.50 73 ARG A CA 1
ATOM 576 C C . ARG A 1 73 ? 1.941 -2.089 -14.929 1.00 80.50 73 ARG A C 1
ATOM 578 O O . ARG A 1 73 ? 1.087 -2.601 -14.207 1.00 80.50 73 ARG A O 1
ATOM 585 N N . ARG A 1 74 ? 3.247 -2.197 -14.666 1.00 81.19 74 ARG A N 1
ATOM 586 C CA . ARG A 1 74 ? 3.773 -2.797 -13.428 1.00 81.19 74 ARG A CA 1
ATOM 587 C C . ARG A 1 74 ? 3.491 -1.905 -12.222 1.00 81.19 74 ARG A C 1
ATOM 589 O O . ARG A 1 74 ? 3.074 -2.430 -11.194 1.00 81.19 74 ARG A O 1
ATOM 596 N N . LEU A 1 75 ? 3.656 -0.593 -12.370 1.00 79.56 75 LEU A N 1
ATOM 597 C CA . LEU A 1 75 ? 3.328 0.385 -11.337 1.00 79.56 75 LEU A CA 1
ATOM 598 C C . LEU A 1 75 ? 1.828 0.439 -11.032 1.00 79.56 75 LEU A C 1
ATOM 600 O O . LEU A 1 75 ? 1.464 0.359 -9.865 1.00 79.56 75 LEU A O 1
ATOM 604 N N . ASP A 1 76 ? 0.953 0.474 -12.042 1.00 82.50 76 ASP A N 1
ATOM 605 C CA . ASP A 1 76 ? -0.508 0.439 -11.847 1.00 82.50 76 ASP A CA 1
ATOM 606 C C . ASP A 1 76 ? -0.934 -0.815 -11.066 1.00 82.50 76 ASP A C 1
ATOM 608 O O . ASP A 1 76 ? -1.706 -0.735 -10.111 1.00 82.50 76 ASP A O 1
ATOM 612 N N . ARG A 1 77 ? -0.369 -1.983 -11.400 1.00 86.00 77 ARG A N 1
ATOM 613 C CA . ARG A 1 77 ? -0.620 -3.228 -10.656 1.00 86.00 77 ARG A CA 1
ATOM 614 C C . ARG A 1 77 ? -0.125 -3.160 -9.214 1.00 86.00 77 ARG A C 1
ATOM 616 O O . ARG A 1 77 ? -0.825 -3.638 -8.321 1.00 86.00 77 ARG A O 1
ATOM 623 N N . LEU A 1 78 ? 1.056 -2.587 -8.991 1.00 85.06 78 LEU A N 1
ATOM 624 C CA . LEU A 1 78 ? 1.627 -2.428 -7.657 1.00 85.06 78 LEU A CA 1
ATOM 625 C C . LEU A 1 78 ? 0.764 -1.492 -6.803 1.00 85.06 78 LEU A C 1
ATOM 627 O O . LEU A 1 78 ? 0.368 -1.873 -5.705 1.00 85.06 78 LEU A O 1
ATOM 631 N N . LEU A 1 79 ? 0.388 -0.331 -7.343 1.00 84.56 79 LEU A N 1
ATOM 632 C CA . LEU A 1 79 ? -0.469 0.650 -6.682 1.00 84.56 79 LEU A CA 1
ATOM 633 C C . LEU A 1 79 ? -1.842 0.064 -6.328 1.00 84.56 79 LEU A C 1
ATOM 635 O O . LEU A 1 79 ? -2.350 0.285 -5.231 1.00 84.56 79 LEU A O 1
ATOM 639 N N . ARG A 1 80 ? -2.434 -0.742 -7.216 1.00 86.75 80 ARG A N 1
ATOM 640 C CA . ARG A 1 80 ? -3.675 -1.473 -6.911 1.00 86.75 80 ARG A CA 1
ATOM 641 C C . ARG A 1 80 ? -3.491 -2.454 -5.758 1.00 86.75 80 ARG A C 1
ATOM 643 O O . ARG A 1 80 ? -4.326 -2.480 -4.859 1.00 86.75 80 ARG A O 1
ATOM 650 N N . GLY A 1 81 ? -2.414 -3.241 -5.769 1.00 87.31 81 GLY A N 1
ATOM 651 C CA . GLY A 1 81 ? -2.106 -4.182 -4.687 1.00 87.31 81 GLY A CA 1
ATOM 652 C C . GLY A 1 81 ? -1.898 -3.477 -3.347 1.00 87.31 81 GLY A C 1
ATOM 653 O O . GLY A 1 81 ? -2.387 -3.933 -2.317 1.00 87.31 81 GLY A O 1
ATOM 654 N N . TRP A 1 82 ? -1.244 -2.321 -3.380 1.00 87.19 82 TRP A N 1
ATOM 655 C CA . TRP A 1 82 ? -1.060 -1.428 -2.246 1.00 87.19 82 TRP A CA 1
ATOM 656 C C . TRP A 1 82 ? -2.377 -0.898 -1.685 1.00 87.19 82 TRP A C 1
ATOM 658 O O . TRP A 1 82 ? -2.647 -1.079 -0.501 1.00 87.19 82 TRP A O 1
ATOM 668 N N . ILE A 1 83 ? -3.230 -0.321 -2.532 1.00 88.25 83 ILE A N 1
ATOM 669 C CA . ILE A 1 83 ? -4.548 0.170 -2.118 1.00 88.25 83 ILE A CA 1
ATOM 670 C C . ILE A 1 83 ? -5.343 -0.966 -1.471 1.00 88.25 83 ILE A C 1
ATOM 672 O O . ILE A 1 83 ? -5.798 -0.807 -0.342 1.00 88.25 83 ILE A O 1
ATOM 676 N N . VAL A 1 84 ? -5.432 -2.126 -2.131 1.00 87.62 84 VAL A N 1
ATOM 677 C CA . VAL A 1 84 ? -6.170 -3.296 -1.625 1.00 87.62 84 VAL A CA 1
ATOM 678 C C . VAL A 1 84 ? -5.608 -3.801 -0.294 1.00 87.62 84 VAL A C 1
ATOM 680 O O . VAL A 1 84 ? -6.380 -4.095 0.614 1.00 87.62 84 VAL A O 1
ATOM 683 N N . GLY A 1 85 ? -4.281 -3.847 -0.136 1.00 86.06 85 GLY A N 1
ATOM 684 C CA . GLY A 1 85 ? -3.632 -4.272 1.110 1.00 86.06 85 GLY A CA 1
ATOM 685 C C . GLY A 1 85 ? -3.927 -3.363 2.308 1.00 86.06 85 GLY A C 1
ATOM 686 O O . GLY A 1 85 ? -3.802 -3.791 3.455 1.00 86.06 85 GLY A O 1
ATOM 687 N N . THR A 1 86 ? -4.359 -2.129 2.049 1.00 88.56 86 THR A N 1
ATOM 688 C CA . THR A 1 86 ? -4.750 -1.164 3.083 1.00 88.56 86 THR A CA 1
ATOM 689 C C . THR A 1 86 ? -6.255 -1.131 3.339 1.00 88.56 86 THR A C 1
ATOM 691 O O . THR A 1 86 ? -6.703 -0.295 4.111 1.00 88.56 86 THR A O 1
ATOM 694 N N . LEU A 1 87 ? -7.064 -2.002 2.731 1.00 88.62 87 LEU A N 1
ATOM 695 C CA . LEU A 1 87 ? -8.506 -2.071 2.997 1.00 88.62 87 LEU A CA 1
ATOM 696 C C . LEU A 1 87 ? -8.799 -2.958 4.219 1.00 88.62 87 LEU A C 1
ATOM 698 O O . LEU A 1 87 ? -8.110 -3.954 4.455 1.00 88.62 87 LEU A O 1
ATOM 702 N N . SER A 1 88 ? -9.807 -2.604 5.025 1.00 86.62 88 SER A N 1
ATOM 703 C CA . SER A 1 88 ? -10.327 -3.515 6.054 1.00 86.62 88 SER A CA 1
ATOM 704 C C . SER A 1 88 ? -11.199 -4.612 5.435 1.00 86.62 88 SER A C 1
ATOM 706 O O . SER A 1 88 ? -11.732 -4.458 4.336 1.00 86.62 88 SER A O 1
ATOM 708 N N . GLU A 1 89 ? -11.375 -5.718 6.159 1.00 84.19 89 GLU A N 1
ATOM 709 C CA . GLU A 1 89 ? -12.250 -6.823 5.740 1.00 84.19 89 GLU A CA 1
ATOM 710 C C . GLU A 1 89 ? -13.712 -6.376 5.596 1.00 84.19 89 GLU A C 1
ATOM 712 O O . GLU A 1 89 ? -14.380 -6.780 4.648 1.00 84.19 89 GLU A O 1
ATOM 717 N N . GLU A 1 90 ? -14.174 -5.454 6.448 1.00 83.31 90 GLU A N 1
ATOM 718 C CA . GLU A 1 90 ? -15.506 -4.839 6.354 1.00 83.31 90 GLU A CA 1
ATOM 719 C C . GLU A 1 90 ? -15.710 -4.098 5.026 1.00 83.31 90 GLU A C 1
ATOM 721 O O . GLU A 1 90 ? -16.752 -4.224 4.387 1.00 83.31 90 GLU A O 1
ATOM 726 N N . VAL A 1 91 ? -14.704 -3.337 4.577 1.00 82.81 91 VAL A N 1
ATOM 727 C CA . VAL A 1 91 ? -14.763 -2.589 3.308 1.00 82.81 91 VAL A CA 1
ATOM 728 C C . VAL A 1 91 ? -14.673 -3.526 2.100 1.00 82.81 91 VAL A C 1
ATOM 730 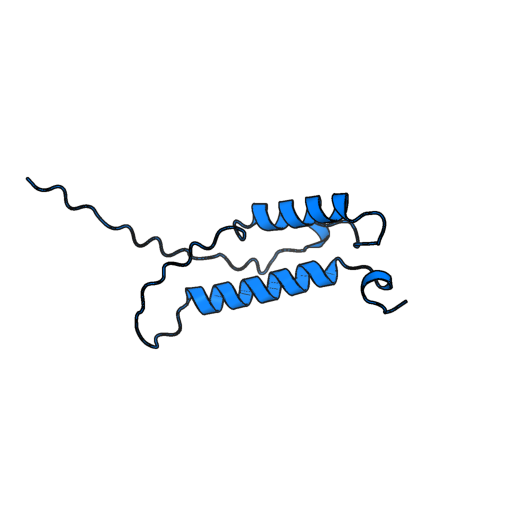O O . VAL A 1 91 ? -15.206 -3.216 1.036 1.00 82.81 91 VAL A O 1
ATOM 733 N N . LEU A 1 92 ? -14.032 -4.683 2.262 1.00 83.06 92 LEU A N 1
ATOM 734 C CA . LEU A 1 92 ? -13.953 -5.730 1.243 1.00 83.06 92 LEU A CA 1
ATOM 735 C C . LEU A 1 92 ? -15.201 -6.629 1.194 1.00 83.06 92 LEU A C 1
ATOM 737 O O . LEU A 1 92 ? -15.294 -7.465 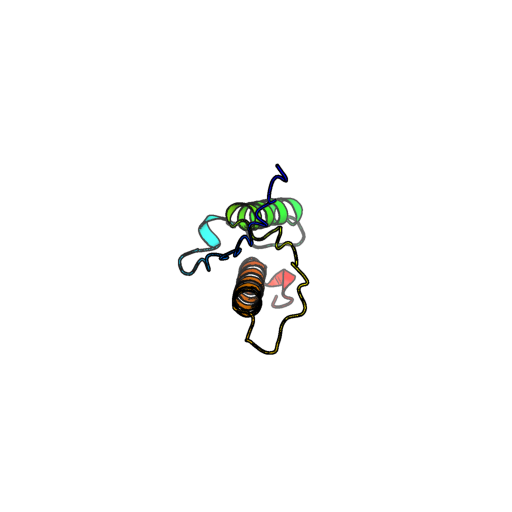0.297 1.00 83.06 92 LEU A O 1
ATOM 741 N N . GLY A 1 93 ? -16.148 -6.475 2.127 1.00 80.50 93 GLY A N 1
ATOM 742 C CA . GLY A 1 93 ? -17.315 -7.355 2.240 1.00 80.50 93 GLY A CA 1
ATOM 743 C C . GLY A 1 93 ? -16.955 -8.782 2.667 1.00 80.50 93 GLY A C 1
ATOM 744 O O . GLY A 1 93 ? -17.649 -9.726 2.298 1.00 80.50 93 GLY A O 1
ATOM 745 N N . LEU A 1 94 ? -15.842 -8.941 3.389 1.00 76.94 94 LEU A N 1
ATOM 746 C CA . LEU A 1 94 ? -15.359 -10.216 3.927 1.00 76.94 94 LEU A CA 1
ATOM 747 C C . LEU A 1 94 ? -15.758 -10.430 5.400 1.00 76.94 94 LEU A C 1
ATOM 749 O O . LEU A 1 94 ? -15.392 -11.457 5.969 1.00 76.94 94 LEU A O 1
ATOM 753 N N . ALA A 1 95 ? -16.479 -9.473 5.996 1.00 58.47 95 ALA A N 1
ATOM 754 C CA . ALA A 1 95 ? -16.959 -9.477 7.380 1.00 58.47 95 ALA A CA 1
ATOM 755 C C . ALA A 1 95 ? -18.475 -9.704 7.467 1.00 58.47 95 ALA A C 1
ATOM 757 O O . ALA A 1 95 ? -19.192 -9.239 6.549 1.00 58.47 95 ALA A O 1
#

pLDDT: mean 70.55, std 18.33, range [31.08, 92.62]

Organism: Citrus unshiu (NCBI:txid55188)

Sequence (95 aa):
MALVSSKTTSTVSFPYPSTLNISNFVSLKLTQNNYMLWKTQISGLIESQDMGEAEASTTKQDYVMNYDYTMWRRLDRLLRGWIVGTLSEEVLGLA